Protein AF-A0A2S9G2Q8-F1 (afdb_monomer_lite)

Radius of gyration: 12.58 Å; chains: 1; bounding box: 24×22×38 Å

Foldseek 3Di:
DPDDDDDADWDWDADPNDIDTDRPVCRVVRNVVVDDRDDD

pLDDT: mean 93.44, std 7.78, range [57.66, 98.0]

Structure (mmCIF, N/CA/C/O backbone):
data_AF-A0A2S9G2Q8-F1
#
_entry.id   AF-A0A2S9G2Q8-F1
#
loop_
_atom_site.group_PDB
_atom_site.id
_atom_site.type_symbol
_atom_site.label_atom_id
_atom_site.label_alt_id
_atom_site.label_comp_id
_atom_site.label_asym_id
_atom_site.label_entity_id
_atom_site.label_seq_id
_atom_site.pdbx_PDB_ins_code
_atom_site.Cartn_x
_atom_site.Cartn_y
_atom_site.Cartn_z
_atom_site.occupancy
_atom_site.B_iso_or_equiv
_atom_site.auth_seq_id
_atom_site.auth_comp_id
_atom_site.auth_asym_id
_atom_site.auth_atom_id
_atom_site.pdbx_PDB_model_n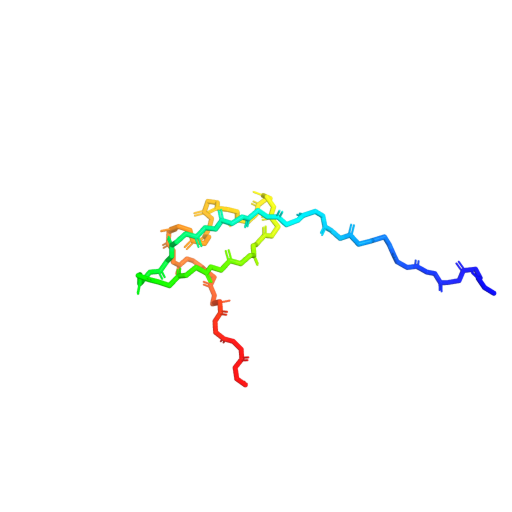um
ATOM 1 N N . ALA A 1 1 ? 14.833 -0.076 -27.918 1.00 77.50 1 ALA A N 1
ATOM 2 C CA . ALA A 1 1 ? 14.929 0.066 -26.445 1.00 77.50 1 ALA A CA 1
ATOM 3 C C . ALA A 1 1 ? 14.282 1.352 -25.887 1.00 77.50 1 ALA A C 1
ATOM 5 O O . ALA A 1 1 ? 14.508 1.655 -24.722 1.00 77.50 1 ALA A O 1
ATOM 6 N N . GLN A 1 2 ? 13.489 2.097 -26.676 1.00 93.06 2 GLN A N 1
ATOM 7 C CA . GLN A 1 2 ? 12.934 3.404 -26.276 1.00 93.06 2 GLN A CA 1
ATOM 8 C C . GLN A 1 2 ? 11.740 3.310 -25.317 1.00 93.06 2 GLN A C 1
ATOM 10 O O . GLN A 1 2 ? 11.522 4.211 -24.518 1.00 93.06 2 GLN A O 1
ATOM 15 N N . TRP A 1 3 ? 10.982 2.213 -25.349 1.00 94.50 3 TRP A N 1
ATOM 16 C CA . TRP A 1 3 ? 9.839 2.044 -24.461 1.00 94.50 3 TRP A CA 1
ATOM 17 C C . TRP A 1 3 ? 10.261 1.319 -23.184 1.00 94.50 3 TRP A C 1
ATOM 19 O O . TRP A 1 3 ? 10.479 0.107 -23.179 1.00 94.50 3 TRP A O 1
ATOM 29 N N . LYS A 1 4 ? 10.446 2.091 -22.112 1.00 95.69 4 LYS A N 1
ATOM 30 C CA . LYS A 1 4 ? 10.765 1.607 -20.765 1.00 95.69 4 LYS A CA 1
ATOM 31 C C . LYS A 1 4 ? 9.912 2.358 -19.748 1.00 95.69 4 LYS A C 1
ATOM 33 O O . LYS A 1 4 ? 9.449 3.461 -20.022 1.00 95.69 4 LYS A O 1
ATOM 38 N N . ALA A 1 5 ? 9.741 1.774 -18.567 1.00 95.94 5 ALA A N 1
ATOM 39 C CA . ALA A 1 5 ? 9.068 2.406 -17.441 1.00 95.94 5 ALA A CA 1
ATOM 40 C C . ALA A 1 5 ? 10.029 2.539 -16.256 1.00 95.94 5 ALA A C 1
ATOM 42 O O . ALA A 1 5 ? 10.822 1.636 -15.983 1.00 95.94 5 ALA A O 1
ATOM 43 N N . THR A 1 6 ? 9.940 3.657 -15.540 1.00 95.69 6 THR A N 1
ATOM 44 C CA . THR A 1 6 ? 10.701 3.872 -14.308 1.00 95.69 6 THR A CA 1
ATOM 45 C C . THR A 1 6 ? 10.013 3.163 -13.146 1.00 95.69 6 THR A C 1
ATOM 47 O O . THR A 1 6 ? 8.812 3.330 -12.927 1.00 95.69 6 THR A O 1
ATOM 50 N N . ALA A 1 7 ? 10.771 2.380 -12.378 1.00 95.81 7 ALA A N 1
ATOM 51 C CA . ALA A 1 7 ? 10.246 1.703 -11.199 1.00 95.81 7 ALA A CA 1
ATOM 52 C C . ALA A 1 7 ? 9.829 2.715 -10.118 1.00 95.81 7 ALA A C 1
ATOM 54 O O . ALA A 1 7 ? 10.501 3.719 -9.882 1.00 95.81 7 ALA A O 1
ATOM 55 N N . THR A 1 8 ? 8.718 2.440 -9.435 1.00 96.38 8 THR A N 1
ATOM 56 C CA . THR A 1 8 ? 8.260 3.284 -8.326 1.00 96.38 8 THR A CA 1
ATOM 57 C C . THR A 1 8 ? 8.986 2.907 -7.038 1.00 96.38 8 THR A C 1
ATOM 59 O O . THR A 1 8 ? 9.069 1.732 -6.691 1.00 96.38 8 THR A O 1
ATOM 62 N N . GLY A 1 9 ? 9.454 3.908 -6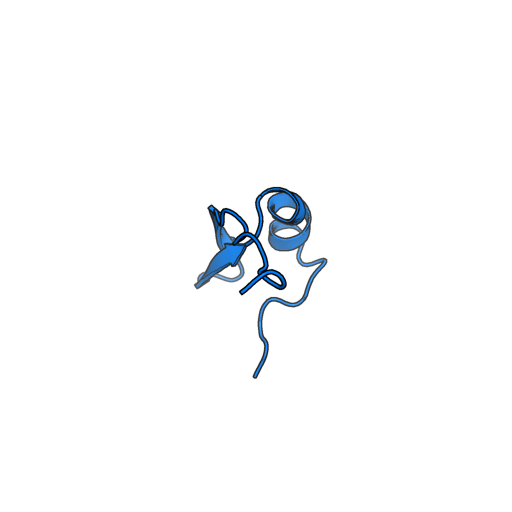.291 1.00 97.12 9 GLY A N 1
ATOM 63 C CA . GLY A 1 9 ? 9.975 3.702 -4.941 1.00 97.12 9 GLY A CA 1
ATOM 64 C C . GLY A 1 9 ? 8.877 3.228 -3.987 1.00 97.12 9 GLY A C 1
ATOM 65 O O . GLY A 1 9 ? 7.816 3.853 -3.880 1.00 97.12 9 GLY A O 1
ATOM 66 N N . LEU A 1 10 ? 9.139 2.127 -3.287 1.00 97.81 10 LEU A N 1
ATOM 67 C CA . LEU A 1 10 ? 8.202 1.518 -2.348 1.00 97.81 10 LEU A CA 1
ATOM 68 C C . LEU A 1 10 ? 8.632 1.761 -0.904 1.00 97.81 10 LEU A C 1
ATOM 70 O O . LEU A 1 10 ? 9.819 1.854 -0.597 1.00 97.81 10 LEU A O 1
ATOM 74 N N . VAL A 1 11 ? 7.646 1.833 -0.016 1.00 98.00 11 VAL A N 1
ATOM 75 C CA . VAL A 1 11 ? 7.831 2.001 1.427 1.00 98.00 11 VAL A CA 1
ATOM 76 C C . VAL A 1 11 ? 7.113 0.864 2.146 1.00 98.00 11 VAL A C 1
ATOM 78 O O . VAL A 1 11 ? 6.028 0.453 1.732 1.00 98.00 11 VAL A O 1
ATOM 81 N N . GLY A 1 12 ? 7.730 0.352 3.212 1.00 97.62 12 GLY A N 1
ATOM 82 C CA . GLY A 1 12 ? 7.118 -0.647 4.083 1.00 97.62 12 GLY A CA 1
ATOM 83 C C . GLY A 1 12 ? 5.979 -0.056 4.916 1.00 97.62 12 GLY A C 1
ATOM 84 O O . GLY A 1 12 ? 6.095 1.047 5.455 1.00 97.62 12 GLY A O 1
ATOM 85 N N . VAL A 1 13 ? 4.881 -0.794 5.031 1.00 96.50 13 VAL A N 1
ATOM 86 C CA . VAL A 1 13 ? 3.749 -0.479 5.905 1.00 96.50 13 VAL A CA 1
ATOM 87 C C . VAL A 1 13 ? 3.216 -1.768 6.518 1.00 96.50 13 VAL A C 1
ATOM 89 O O . VAL A 1 13 ? 3.172 -2.792 5.845 1.00 96.50 13 VAL A O 1
ATOM 92 N N . THR A 1 14 ? 2.803 -1.718 7.781 1.00 96.25 14 THR A N 1
ATOM 93 C CA . THR A 1 14 ? 2.101 -2.829 8.430 1.00 96.25 14 THR A CA 1
ATOM 94 C C . THR A 1 14 ? 0.598 -2.581 8.362 1.00 96.25 14 THR A C 1
ATOM 96 O O . THR A 1 14 ? 0.138 -1.533 8.819 1.00 96.25 14 THR A O 1
ATOM 99 N N . VAL A 1 15 ? -0.157 -3.523 7.798 1.00 93.06 15 VAL A N 1
ATOM 100 C CA . VAL A 1 15 ? -1.626 -3.495 7.691 1.00 93.06 15 VAL A CA 1
ATOM 101 C C . VAL A 1 15 ? -2.147 -4.866 8.111 1.00 93.06 15 VAL A C 1
ATOM 103 O O . VAL A 1 15 ? -1.569 -5.873 7.727 1.00 93.06 15 VAL A O 1
ATOM 106 N N . ALA A 1 16 ? -3.181 -4.916 8.957 1.00 90.62 16 ALA A N 1
ATOM 107 C CA . ALA A 1 16 ? -3.748 -6.171 9.476 1.00 90.62 16 ALA A CA 1
ATOM 108 C C . ALA A 1 16 ? -2.701 -7.158 10.057 1.00 90.62 16 ALA A C 1
ATOM 110 O O . ALA A 1 16 ? -2.845 -8.371 9.962 1.00 90.62 16 ALA A O 1
ATOM 111 N N . GLY A 1 17 ? -1.620 -6.634 10.652 1.00 93.25 17 GLY A N 1
ATOM 112 C CA . GLY A 1 17 ? -0.527 -7.438 11.214 1.00 93.25 17 GLY A CA 1
ATOM 113 C C . GLY A 1 17 ? 0.490 -7.971 10.195 1.00 93.25 17 GLY A C 1
ATOM 114 O O . GLY A 1 17 ? 1.469 -8.594 10.597 1.00 93.25 17 GLY A O 1
ATOM 115 N N . GLN A 1 18 ? 0.319 -7.691 8.902 1.00 93.81 18 GLN A N 1
ATOM 116 C CA . GLN A 1 18 ? 1.221 -8.108 7.827 1.00 93.81 18 GLN A CA 1
ATOM 117 C C . GLN A 1 18 ? 2.013 -6.924 7.262 1.00 93.81 18 GLN A C 1
ATOM 119 O O . GLN A 1 18 ? 1.528 -5.793 7.213 1.00 93.81 18 GLN A O 1
ATOM 124 N N . GLN A 1 19 ? 3.256 -7.170 6.839 1.00 95.62 19 GLN A N 1
ATOM 125 C CA . GLN A 1 19 ? 4.065 -6.157 6.160 1.00 95.62 19 GLN A CA 1
ATOM 126 C C . GLN A 1 19 ? 3.797 -6.165 4.655 1.00 95.62 19 GLN A C 1
ATOM 128 O O . GLN A 1 19 ? 3.983 -7.178 3.985 1.00 95.62 19 GLN A O 1
ATOM 133 N N . HIS A 1 20 ? 3.471 -4.995 4.115 1.00 95.06 20 HIS A N 1
ATOM 134 C CA . HIS A 1 20 ? 3.299 -4.756 2.687 1.00 95.06 20 HIS A CA 1
ATOM 135 C C . HIS A 1 20 ? 4.246 -3.655 2.209 1.00 95.06 20 HIS A C 1
ATOM 137 O O . HIS A 1 20 ? 4.704 -2.807 2.980 1.00 95.06 20 HIS A O 1
ATOM 143 N N . LYS A 1 21 ? 4.524 -3.640 0.903 1.00 96.50 21 LYS A N 1
ATOM 144 C CA . LYS A 1 21 ? 5.277 -2.570 0.243 1.00 96.50 21 LYS A CA 1
ATOM 145 C C . LYS A 1 21 ? 4.339 -1.778 -0.654 1.00 96.50 21 LYS A C 1
ATOM 147 O O . LYS A 1 21 ? 3.764 -2.335 -1.584 1.00 96.50 21 LYS A O 1
ATOM 152 N N . VAL A 1 22 ? 4.213 -0.479 -0.401 1.00 96.75 22 VAL A N 1
ATOM 153 C CA . VAL A 1 22 ? 3.304 0.404 -1.147 1.00 96.75 22 VAL A CA 1
ATOM 154 C C . VAL A 1 22 ? 4.038 1.631 -1.688 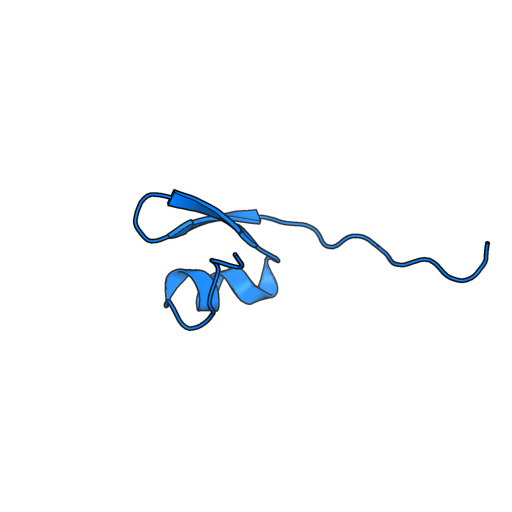1.00 96.75 22 VAL A C 1
ATOM 156 O O . VAL A 1 22 ? 4.996 2.102 -1.065 1.00 96.75 22 VAL A O 1
ATOM 159 N N . PRO A 1 23 ? 3.607 2.205 -2.825 1.00 97.69 23 PRO A N 1
ATOM 160 C CA . PRO A 1 23 ? 4.067 3.522 -3.246 1.00 97.69 23 PRO A CA 1
ATOM 161 C C . PRO A 1 23 ? 3.820 4.557 -2.147 1.00 97.69 23 PRO A C 1
ATOM 163 O O . PRO A 1 23 ? 2.719 4.625 -1.598 1.00 97.69 23 PRO A O 1
ATOM 166 N N . ARG A 1 24 ? 4.803 5.422 -1.865 1.00 97.94 24 ARG A N 1
ATOM 167 C CA . ARG A 1 24 ? 4.710 6.409 -0.769 1.00 97.94 24 ARG A CA 1
ATOM 168 C C . ARG A 1 24 ? 3.444 7.276 -0.835 1.00 97.94 24 ARG A C 1
ATOM 170 O O . ARG A 1 24 ? 2.871 7.590 0.202 1.00 97.94 24 ARG A O 1
ATOM 177 N N . ARG A 1 25 ? 2.967 7.608 -2.042 1.00 97.94 25 ARG A N 1
ATOM 178 C CA . ARG A 1 25 ? 1.727 8.384 -2.247 1.00 97.94 25 ARG A CA 1
ATOM 179 C C . ARG A 1 25 ? 0.465 7.681 -1.725 1.00 97.94 25 ARG A C 1
ATOM 181 O O . ARG A 1 25 ? -0.486 8.350 -1.347 1.00 97.94 25 ARG A O 1
ATOM 188 N N . LEU A 1 26 ? 0.459 6.347 -1.699 1.00 97.19 26 LEU A N 1
ATOM 189 C CA . LEU A 1 26 ? -0.669 5.524 -1.251 1.00 97.19 26 LEU A CA 1
ATOM 190 C C . LEU A 1 26 ? -0.566 5.127 0.224 1.00 97.19 26 LEU A C 1
ATOM 192 O O . LEU A 1 26 ? -1.484 4.507 0.751 1.00 97.19 26 LEU A O 1
ATOM 196 N N . LEU A 1 27 ? 0.515 5.506 0.913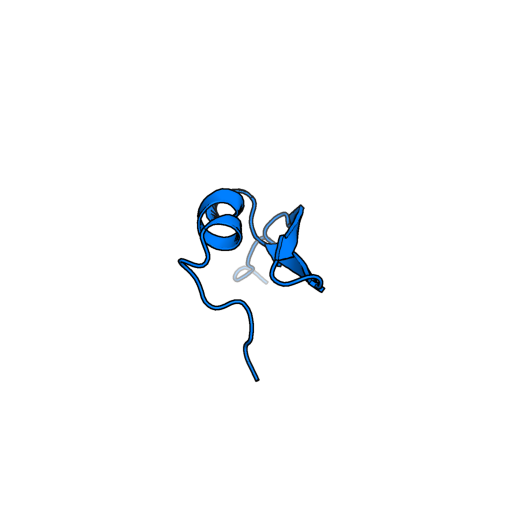 1.00 97.38 27 LEU A N 1
ATOM 197 C CA . LEU A 1 27 ? 0.777 5.100 2.293 1.00 97.38 27 LEU A CA 1
ATOM 198 C C . LEU A 1 27 ? -0.390 5.415 3.239 1.00 97.38 27 LEU A C 1
ATOM 200 O O . LEU A 1 27 ? -0.736 4.598 4.089 1.00 97.38 27 LEU A O 1
ATOM 204 N N . LYS A 1 28 ? -1.016 6.589 3.087 1.00 98.00 28 LYS A N 1
ATOM 205 C CA . LYS A 1 28 ? -2.168 6.977 3.910 1.00 98.00 28 LYS A CA 1
ATOM 206 C C . LYS A 1 28 ? -3.388 6.099 3.623 1.00 98.00 28 LYS A C 1
ATOM 208 O O . LYS A 1 28 ? -4.014 5.627 4.561 1.00 98.00 28 LYS A O 1
ATOM 213 N N . ALA A 1 29 ? -3.696 5.852 2.351 1.00 97.69 29 ALA A N 1
ATOM 214 C CA . ALA A 1 29 ? -4.834 5.026 1.955 1.00 97.69 29 ALA A CA 1
ATOM 215 C C . ALA A 1 29 ? -4.671 3.567 2.413 1.00 97.69 29 ALA A C 1
ATOM 217 O O . ALA A 1 29 ? -5.627 2.987 2.916 1.00 97.69 29 ALA A O 1
ATOM 218 N N . ALA A 1 30 ? -3.450 3.023 2.329 1.00 96.50 30 ALA A N 1
ATOM 219 C CA . ALA A 1 30 ? -3.113 1.693 2.838 1.00 96.50 30 ALA A CA 1
ATOM 220 C C . ALA A 1 30 ? -3.384 1.568 4.346 1.00 96.50 30 ALA A C 1
ATOM 222 O O . ALA A 1 30 ? -4.018 0.617 4.787 1.00 96.50 30 ALA A O 1
ATOM 223 N N . ARG A 1 31 ? -2.956 2.559 5.142 1.00 95.38 31 ARG A N 1
ATOM 224 C CA . ARG A 1 31 ? -3.198 2.579 6.597 1.00 95.38 31 ARG A CA 1
ATOM 225 C C . ARG A 1 31 ? -4.675 2.697 6.961 1.00 95.38 31 ARG A C 1
ATOM 227 O O . ARG A 1 31 ? -5.083 2.182 7.991 1.00 95.38 31 ARG A O 1
ATOM 234 N N . LEU A 1 32 ? -5.446 3.406 6.140 1.00 96.31 32 LEU A N 1
ATOM 235 C CA . LEU A 1 32 ? -6.877 3.618 6.349 1.00 96.31 32 LEU A CA 1
ATOM 236 C C . LEU A 1 32 ? -7.743 2.479 5.788 1.00 96.31 32 LEU A C 1
ATOM 238 O O . LEU A 1 32 ? -8.960 2.553 5.911 1.00 96.31 32 LEU A O 1
ATOM 242 N N . GLY A 1 33 ? -7.150 1.461 5.154 1.00 94.56 33 GLY A N 1
ATOM 243 C CA . GLY A 1 33 ? -7.902 0.357 4.548 1.00 94.56 33 GLY A CA 1
ATOM 244 C C . GLY A 1 33 ? -8.753 0.771 3.341 1.00 94.56 33 GLY A C 1
ATOM 245 O O . GLY A 1 33 ? -9.742 0.120 3.035 1.00 94.56 33 GLY A O 1
ATOM 246 N N . LEU A 1 34 ? -8.393 1.865 2.660 1.00 96.12 34 LEU A N 1
ATOM 247 C CA . LEU A 1 34 ? -9.148 2.396 1.513 1.00 96.12 34 LEU A CA 1
ATOM 248 C C . LEU A 1 34 ? -8.748 1.756 0.177 1.00 96.12 34 LEU A C 1
ATOM 250 O O . LEU A 1 34 ? -9.335 2.063 -0.858 1.00 96.12 34 LEU A O 1
ATOM 254 N N . ILE A 1 35 ? -7.704 0.931 0.186 1.00 94.50 35 ILE A N 1
ATOM 255 C CA . ILE A 1 35 ? -7.219 0.196 -0.978 1.00 94.50 35 ILE A CA 1
ATOM 256 C C . ILE A 1 35 ? -7.030 -1.262 -0.597 1.00 94.50 35 ILE A C 1
ATOM 258 O O . ILE A 1 35 ? -6.570 -1.559 0.505 1.00 94.50 35 ILE A O 1
ATOM 262 N N . ASP A 1 36 ? -7.355 -2.144 -1.532 1.00 93.50 36 ASP A N 1
ATOM 263 C CA . ASP A 1 36 ? -7.078 -3.562 -1.387 1.00 93.50 36 ASP A CA 1
ATOM 264 C C . ASP A 1 36 ? -5.593 -3.832 -1.665 1.00 93.50 36 ASP A C 1
ATOM 266 O O . ASP A 1 36 ? -5.037 -3.377 -2.673 1.00 93.50 36 ASP A O 1
ATOM 270 N N . LEU A 1 37 ? -4.943 -4.513 -0.726 1.00 90.81 37 LEU A N 1
ATOM 271 C CA . LEU A 1 37 ? -3.529 -4.881 -0.794 1.00 90.81 37 LEU A CA 1
ATOM 272 C C . LEU A 1 37 ? -3.337 -6.370 -1.093 1.00 90.81 37 LEU A C 1
ATOM 274 O O . LEU A 1 37 ? -2.211 -6.763 -1.407 1.00 90.81 37 LEU A O 1
ATOM 278 N N . ASP A 1 38 ? -4.407 -7.165 -1.038 1.00 84.75 38 ASP A N 1
ATOM 279 C CA .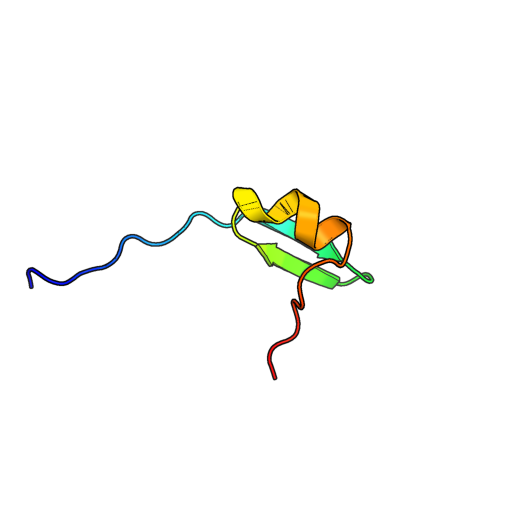 ASP A 1 38 ? -4.380 -8.577 -1.384 1.00 84.75 38 ASP A CA 1
ATOM 280 C C . ASP A 1 38 ? -4.846 -8.750 -2.826 1.00 84.75 38 ASP A C 1
ATOM 282 O O . ASP A 1 38 ? -6.011 -8.596 -3.174 1.00 84.75 38 ASP A O 1
ATOM 286 N N . ARG A 1 39 ? -3.905 -9.100 -3.700 1.00 71.25 39 ARG A N 1
ATOM 287 C CA . ARG A 1 39 ? -4.224 -9.542 -5.055 1.00 71.25 39 ARG A CA 1
ATOM 288 C C . ARG A 1 39 ? -3.797 -10.996 -5.179 1.00 71.25 39 ARG A C 1
ATOM 290 O O . ARG A 1 39 ? -2.624 -11.270 -5.427 1.00 71.25 39 ARG A O 1
ATOM 297 N N . ARG A 1 40 ? -4.738 -11.906 -4.932 1.00 57.66 40 ARG A N 1
ATOM 298 C CA . ARG A 1 40 ? -4.629 -13.304 -5.365 1.00 57.66 40 ARG A CA 1
ATOM 299 C C . ARG A 1 40 ? -5.057 -13.441 -6.816 1.00 57.66 4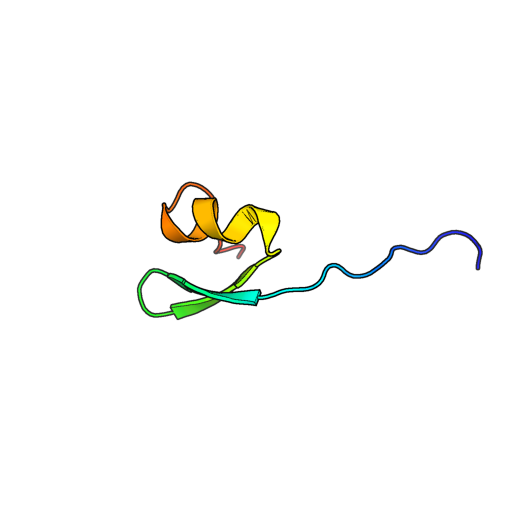0 ARG A C 1
ATOM 301 O O . ARG A 1 40 ? -5.968 -12.690 -7.228 1.00 57.66 40 ARG A O 1
#

Sequence (40 aa):
AQWKATATGLVGVTVAGQQHKVPRRLLKAARLGLIDLDRR

Secondary structure (DSSP, 8-state):
-----PPPPEEEEEETTEEEEEEGGGHHHHHTT-S-----